Protein AF-A0A5B6ZW96-F1 (afdb_monomer_lite)

InterPro domains:
  IPR000597 Large ribosomal subunit protein uL3 [PF00297] (1-90)
  IPR009000 Translation protein, beta-barrel domain superfamily [SSF50447] (2-90)
  IPR045077 Large ribosomal subunit protein uL3, archaea/eukaryota [PTHR11363] (1-108)

Sequence (109 aa):
MNKKIYKLGKSGQESHSAITEFDRTEKDITPMGGFPHYGVVKDDYLLIKGCCVGPKKRVVTLRQSLLTQTSRLALEDIKLKFIDTSSKFGHGRFQTIEEKAKFYGRLKA

pLDDT: mean 91.71, std 3.55, range [73.31, 96.94]

Radius of gyration: 16.61 Å; chains: 1; bounding box: 40×32×45 Å

Foldseek 3Di:
DLKDWQAKAAAPDPSQFQAFPQRRPTGGLAAVVGDVPAGDDRGIDIDIHDDDPDDPPDDDDDDDDPDDDPDPVSPDRHGDNGRARFDPPPDGDDRDPVVVCVVVPDDDD

Secondary structure (DSSP, 8-state):
----EEEEE-TTSGGGB---SS-----BSSPTT-BTTTB---S-EEEESS--SS-TT--------SS---SHHHH------------SSS----SSHHHHHHHH-S---

Structure (mmCIF, N/CA/C/O backbone):
data_AF-A0A5B6ZW96-F1
#
_entry.id   AF-A0A5B6ZW96-F1
#
loop_
_atom_site.group_PDB
_atom_site.id
_atom_site.type_symbol
_atom_site.label_atom_id
_atom_site.label_alt_id
_atom_site.label_comp_id
_atom_site.label_asym_id
_atom_site.label_entity_id
_atom_site.label_seq_id
_atom_site.pdbx_PDB_ins_code
_atom_site.Cartn_x
_atom_site.Cartn_y
_atom_site.Cartn_z
_atom_site.occupancy
_atom_site.B_iso_or_equiv
_atom_site.auth_seq_id
_atom_site.auth_comp_id
_atom_site.auth_asym_id
_atom_site.auth_atom_id
_atom_site.pdbx_PDB_model_num
ATOM 1 N N . MET A 1 1 ? -7.996 -5.703 17.122 1.00 80.75 1 MET A N 1
ATOM 2 C CA . MET A 1 1 ? -9.299 -5.065 17.417 1.00 80.75 1 MET A CA 1
ATOM 3 C C . MET A 1 1 ? -9.243 -3.601 16.979 1.00 80.75 1 MET A C 1
ATOM 5 O O . MET A 1 1 ? -8.139 -3.073 16.927 1.00 80.75 1 MET A O 1
ATOM 9 N N . ASN A 1 2 ? -10.372 -2.981 16.610 1.00 88.00 2 ASN A N 1
ATOM 10 C CA . ASN A 1 2 ? -10.471 -1.562 16.205 1.00 88.00 2 ASN A CA 1
ATOM 11 C C . ASN A 1 2 ? -9.508 -1.145 15.073 1.00 88.00 2 ASN A C 1
ATOM 13 O O . ASN A 1 2 ? -8.867 -0.094 15.115 1.00 88.00 2 ASN A O 1
ATOM 17 N N . LYS A 1 3 ? -9.375 -2.001 14.053 1.00 91.44 3 LYS A N 1
ATOM 18 C CA . LYS A 1 3 ? -8.605 -1.689 12.847 1.00 91.44 3 LYS A CA 1
ATOM 19 C C . LYS A 1 3 ? -9.472 -0.836 11.927 1.00 91.44 3 LYS A C 1
ATOM 21 O O . LYS A 1 3 ? -10.495 -1.306 11.444 1.00 91.44 3 LYS A O 1
ATOM 26 N N . LYS A 1 4 ? -9.067 0.414 11.717 1.00 92.75 4 LYS A N 1
ATOM 27 C CA . LYS A 1 4 ? -9.772 1.339 10.830 1.00 92.75 4 LYS A CA 1
ATOM 28 C C . LYS A 1 4 ? -9.526 0.964 9.372 1.00 92.75 4 LYS A C 1
ATOM 30 O O . LYS A 1 4 ? -8.402 0.606 9.019 1.00 92.75 4 LYS A O 1
ATOM 35 N N . ILE A 1 5 ? -10.571 1.037 8.560 1.00 93.75 5 ILE A N 1
ATOM 36 C CA . ILE A 1 5 ? -10.487 0.871 7.109 1.00 93.75 5 ILE A CA 1
ATOM 37 C C . ILE A 1 5 ? -10.203 2.253 6.526 1.00 93.75 5 ILE A C 1
ATOM 39 O O . ILE A 1 5 ? -10.884 3.213 6.870 1.00 93.75 5 ILE A O 1
ATOM 43 N N . TYR A 1 6 ? -9.160 2.360 5.711 1.00 94.50 6 TYR A N 1
ATOM 44 C CA . TYR A 1 6 ? -8.726 3.614 5.097 1.00 94.50 6 TYR A CA 1
ATOM 45 C C . TYR A 1 6 ? -9.297 3.802 3.697 1.00 94.50 6 TY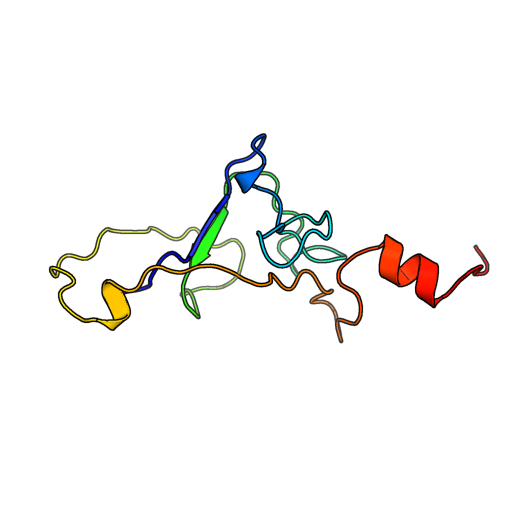R A C 1
ATOM 47 O O . TYR A 1 6 ? -9.600 4.923 3.315 1.00 94.50 6 TYR A O 1
ATOM 55 N N . LYS A 1 7 ? -9.433 2.719 2.930 1.00 93.38 7 LYS A N 1
ATOM 56 C CA . LYS A 1 7 ? -9.986 2.753 1.574 1.00 93.38 7 LYS A CA 1
ATOM 57 C C . LYS A 1 7 ? -10.502 1.373 1.181 1.00 93.38 7 LYS A C 1
ATOM 59 O O . LYS A 1 7 ? -9.929 0.356 1.581 1.00 93.38 7 LYS A O 1
ATOM 64 N N . LEU A 1 8 ? -11.583 1.378 0.409 1.00 93.62 8 LEU A N 1
ATOM 65 C CA . LEU A 1 8 ? -12.138 0.231 -0.299 1.00 93.62 8 LEU A CA 1
ATOM 66 C C . LEU A 1 8 ? -11.912 0.483 -1.788 1.00 93.62 8 LEU A C 1
ATOM 68 O O . LEU A 1 8 ? -12.399 1.486 -2.308 1.00 93.62 8 LEU A O 1
ATOM 72 N N . GLY A 1 9 ? -11.148 -0.380 -2.446 1.00 94.00 9 GLY A N 1
ATOM 73 C CA . GLY A 1 9 ? -10.981 -0.336 -3.893 1.00 94.00 9 GLY A CA 1
ATOM 74 C C . GLY A 1 9 ? -11.837 -1.411 -4.530 1.00 94.00 9 GLY A C 1
ATOM 75 O O . GLY A 1 9 ? -11.736 -2.569 -4.131 1.00 94.00 9 GLY A O 1
ATOM 76 N N . LYS A 1 10 ? -12.679 -1.040 -5.493 1.00 93.56 10 LYS A N 1
ATOM 77 C CA . LYS A 1 10 ? -13.551 -1.980 -6.201 1.00 93.56 10 LYS A CA 1
ATOM 78 C C . LYS A 1 10 ? -13.080 -2.156 -7.635 1.00 93.56 10 LYS A C 1
ATOM 80 O O . LYS A 1 10 ? -12.946 -1.168 -8.349 1.00 93.56 10 LYS A O 1
ATOM 85 N N . SER A 1 11 ? -12.849 -3.394 -8.053 1.00 90.75 11 SER A N 1
ATOM 86 C CA . SER A 1 11 ? -12.372 -3.722 -9.395 1.00 90.75 11 SER A CA 1
ATOM 87 C C . SER A 1 11 ? -13.312 -3.164 -10.468 1.00 90.75 11 SER A C 1
ATOM 89 O O . SER A 1 11 ? -14.537 -3.175 -10.320 1.00 90.75 11 SER A O 1
ATOM 91 N N . GLY A 1 12 ? -12.729 -2.616 -11.536 1.00 85.44 12 GLY A N 1
ATOM 92 C CA . GLY A 1 12 ? -13.464 -1.961 -12.623 1.00 85.44 12 GLY A CA 1
ATOM 93 C C . GLY A 1 12 ? -13.996 -0.557 -12.304 1.00 85.44 12 GLY A C 1
ATOM 94 O O . GLY A 1 12 ? -14.638 0.046 -13.159 1.00 85.44 12 GLY A O 1
ATOM 95 N N . GLN A 1 13 ? -13.739 -0.020 -11.108 1.00 87.06 13 GLN A N 1
ATOM 96 C CA . GLN A 1 13 ? -14.031 1.372 -10.758 1.00 87.06 13 GLN A CA 1
ATOM 97 C C . GLN A 1 13 ? -12.738 2.165 -10.550 1.00 87.06 13 GLN A C 1
ATOM 99 O O . GLN A 1 13 ? -11.708 1.607 -10.182 1.00 87.06 13 GLN A O 1
ATOM 104 N N . GLU A 1 14 ? -12.814 3.490 -10.692 1.00 80.25 14 GLU A N 1
ATOM 105 C CA . GLU A 1 14 ? -11.692 4.403 -10.416 1.00 80.25 14 GLU A CA 1
ATOM 106 C C . GLU A 1 14 ? -11.172 4.272 -8.972 1.00 80.25 14 GLU A C 1
ATOM 108 O O . GLU A 1 14 ? -9.988 4.456 -8.698 1.00 80.25 14 GLU A O 1
ATOM 113 N N . SER A 1 15 ? -12.039 3.857 -8.040 1.00 83.38 15 SER A N 1
ATOM 114 C CA . SER A 1 15 ? -11.671 3.586 -6.646 1.00 83.38 15 SER A CA 1
ATOM 115 C C . SER A 1 15 ? -10.604 2.495 -6.494 1.00 83.38 15 SER A C 1
ATOM 117 O O . SER A 1 15 ? -9.920 2.463 -5.467 1.00 83.38 15 SER A O 1
ATOM 119 N N . HIS A 1 16 ? -10.436 1.619 -7.492 1.00 89.44 16 HIS A N 1
ATOM 120 C CA . HIS A 1 16 ? -9.393 0.594 -7.517 1.00 89.44 16 HIS A CA 1
ATOM 121 C C . HIS A 1 16 ? -7.995 1.198 -7.662 1.00 89.44 16 HIS A C 1
ATOM 123 O O . HIS A 1 16 ? -7.066 0.787 -6.969 1.00 89.44 16 HIS A O 1
ATOM 129 N N . SER A 1 17 ? -7.844 2.247 -8.464 1.00 88.81 17 SER A N 1
ATOM 130 C CA . SER A 1 17 ? -6.550 2.888 -8.673 1.00 88.81 17 SER A CA 1
ATOM 131 C C . SER A 1 17 ? -6.018 3.513 -7.380 1.00 88.81 17 SER A C 1
ATOM 133 O O . SER A 1 17 ? -6.765 3.977 -6.516 1.00 88.81 17 SER A O 1
ATOM 135 N N . ALA A 1 18 ? -4.698 3.562 -7.230 1.00 91.38 18 ALA A N 1
ATOM 136 C CA . ALA A 1 18 ? -4.004 4.161 -6.092 1.00 91.38 18 ALA A CA 1
ATOM 137 C C . ALA A 1 18 ? -3.812 5.689 -6.231 1.00 91.38 18 ALA A C 1
ATOM 139 O O . ALA A 1 18 ? -2.943 6.275 -5.583 1.00 91.38 18 ALA A O 1
ATOM 140 N N . ILE A 1 19 ? -4.666 6.326 -7.035 1.00 91.56 19 ILE A N 1
ATOM 141 C CA . ILE A 1 19 ? -4.757 7.775 -7.221 1.00 91.56 19 ILE A CA 1
ATOM 142 C C . ILE A 1 19 ? -5.442 8.399 -5.998 1.00 91.56 19 ILE A C 1
ATOM 144 O O . ILE A 1 19 ? -6.318 7.791 -5.366 1.00 91.56 19 ILE A O 1
ATOM 148 N N . THR A 1 20 ? -5.028 9.612 -5.643 1.00 90.81 20 THR A N 1
ATOM 149 C CA . THR A 1 20 ? -5.662 10.422 -4.595 1.00 90.81 20 THR A CA 1
ATOM 150 C C . THR A 1 20 ? -5.829 11.867 -5.066 1.00 90.81 20 THR A C 1
ATOM 152 O O . THR A 1 20 ? -5.218 12.284 -6.044 1.00 90.81 20 THR A O 1
ATOM 155 N N . GLU A 1 21 ? -6.618 12.672 -4.352 1.00 89.19 21 GLU A N 1
ATOM 156 C CA . GLU A 1 21 ? -6.808 14.095 -4.690 1.00 89.19 21 GLU A CA 1
ATOM 157 C C . GLU A 1 21 ? -5.488 14.887 -4.721 1.00 89.19 21 GLU A C 1
ATOM 159 O O . GLU A 1 21 ? -5.341 15.832 -5.498 1.00 89.19 21 GLU A O 1
ATOM 164 N N . PHE A 1 22 ? -4.529 14.486 -3.881 1.00 91.19 22 PHE A N 1
ATOM 165 C CA . PHE A 1 22 ? -3.230 15.143 -3.718 1.00 91.19 22 PHE A CA 1
ATOM 166 C C . PHE A 1 22 ? -2.129 14.537 -4.598 1.00 91.19 22 PHE A C 1
ATOM 168 O O . PHE A 1 22 ? -1.112 15.185 -4.829 1.00 91.19 22 PHE A O 1
ATOM 175 N N . ASP A 1 23 ? -2.332 13.315 -5.089 1.00 90.81 23 ASP A N 1
ATOM 176 C CA . ASP A 1 23 ? -1.402 12.584 -5.943 1.00 90.81 23 ASP A CA 1
ATOM 177 C C . ASP A 1 23 ? -2.160 12.018 -7.145 1.00 90.81 23 ASP A C 1
ATOM 179 O O . ASP A 1 23 ? -2.817 10.978 -7.052 1.00 90.81 23 ASP A O 1
ATOM 183 N N . ARG A 1 24 ? -2.056 12.737 -8.267 1.00 88.25 24 ARG A N 1
ATOM 184 C CA . ARG A 1 24 ? -2.707 12.411 -9.545 1.00 88.25 24 ARG A CA 1
ATOM 185 C C . ARG A 1 24 ? -1.899 11.446 -10.411 1.00 88.25 24 ARG A C 1
ATOM 187 O O . ARG A 1 24 ? -2.223 11.268 -11.579 1.00 88.25 24 ARG A O 1
ATOM 194 N N . THR A 1 25 ? -0.834 10.858 -9.873 1.00 89.25 25 THR A N 1
ATOM 195 C CA . THR A 1 25 ? -0.042 9.870 -10.603 1.00 89.25 25 THR A CA 1
ATOM 196 C C . THR A 1 25 ? -0.901 8.639 -10.863 1.00 89.25 25 THR A C 1
ATOM 198 O O . THR A 1 25 ? -1.330 7.982 -9.914 1.00 89.25 25 THR A O 1
ATOM 201 N N . GLU A 1 26 ? -1.148 8.317 -12.132 1.00 86.94 26 GLU A N 1
ATOM 202 C CA . GLU A 1 26 ? -1.906 7.130 -12.518 1.00 86.94 26 GLU A CA 1
ATOM 203 C C . GLU A 1 26 ? -1.117 5.868 -12.165 1.00 86.94 26 GLU A C 1
ATOM 205 O O . GLU A 1 26 ? -0.101 5.529 -12.771 1.00 86.94 26 GLU A O 1
ATOM 210 N N . LYS A 1 27 ? -1.567 5.185 -11.116 1.00 90.50 27 LYS A N 1
ATOM 211 C CA . LYS A 1 27 ? -0.942 3.966 -10.612 1.00 90.50 27 LYS A CA 1
ATOM 212 C C . LYS A 1 27 ? -1.981 3.064 -9.977 1.00 90.50 27 LYS A C 1
ATOM 214 O O . LYS A 1 27 ? -2.964 3.530 -9.400 1.00 90.50 27 LYS A O 1
ATOM 219 N N . ASP A 1 28 ? -1.753 1.765 -10.084 1.00 90.94 28 ASP A N 1
ATOM 220 C CA . ASP A 1 28 ? -2.576 0.750 -9.437 1.00 90.94 28 ASP A CA 1
ATOM 221 C C . ASP A 1 28 ? -2.082 0.469 -8.007 1.00 90.94 28 ASP A C 1
ATOM 223 O O . ASP A 1 28 ? -0.948 0.790 -7.656 1.00 90.94 28 ASP A O 1
ATOM 227 N N . ILE A 1 29 ? -2.917 -0.143 -7.165 1.00 93.69 29 ILE A N 1
ATOM 228 C CA . ILE A 1 29 ? -2.549 -0.543 -5.801 1.00 93.69 29 ILE A CA 1
ATOM 229 C C . ILE A 1 29 ? -1.423 -1.582 -5.774 1.00 93.69 29 ILE A C 1
ATOM 231 O O . ILE A 1 29 ? -0.689 -1.693 -4.787 1.00 93.69 29 ILE A O 1
ATOM 235 N N . THR A 1 30 ? -1.284 -2.363 -6.846 1.00 94.06 30 THR A N 1
ATOM 236 C CA . THR A 1 30 ? -0.230 -3.362 -6.962 1.00 94.06 30 THR A CA 1
ATOM 237 C C . THR A 1 30 ? 1.127 -2.668 -7.134 1.00 94.06 30 THR A C 1
ATOM 239 O O . THR A 1 30 ? 1.321 -1.942 -8.108 1.00 94.06 30 THR A O 1
ATOM 242 N N . PRO A 1 31 ? 2.109 -2.911 -6.244 1.00 94.12 31 PRO A N 1
ATOM 243 C CA . PRO A 1 31 ? 3.422 -2.303 -6.379 1.00 94.12 31 PRO A CA 1
ATOM 244 C C . PRO A 1 31 ? 4.156 -2.821 -7.617 1.00 94.12 31 PRO A C 1
ATOM 246 O O . PRO A 1 31 ? 3.875 -3.916 -8.113 1.00 94.12 31 PRO A O 1
ATOM 249 N N . MET A 1 32 ? 5.163 -2.082 -8.081 1.00 91.62 32 MET A N 1
ATOM 250 C CA . MET A 1 32 ? 5.991 -2.531 -9.204 1.00 91.62 32 MET A CA 1
ATOM 251 C C . MET A 1 32 ? 6.609 -3.913 -8.934 1.00 91.62 32 MET A C 1
ATOM 253 O O . MET A 1 32 ? 7.322 -4.103 -7.948 1.00 91.62 32 MET A O 1
ATOM 257 N N . GLY A 1 33 ? 6.354 -4.873 -9.827 1.00 90.12 33 GLY A N 1
ATOM 258 C CA . GLY A 1 33 ? 6.791 -6.269 -9.670 1.00 90.12 33 GLY A CA 1
ATOM 259 C C . GLY A 1 33 ? 5.871 -7.141 -8.803 1.00 90.12 33 GLY A C 1
ATOM 260 O O . GLY A 1 33 ? 6.163 -8.318 -8.600 1.00 90.12 33 GLY A O 1
ATOM 261 N N . GLY A 1 34 ? 4.750 -6.599 -8.321 1.00 94.25 34 GLY A N 1
ATOM 262 C CA . GLY A 1 34 ? 3.753 -7.316 -7.532 1.00 94.25 34 GLY A CA 1
ATOM 263 C C . GLY A 1 34 ? 4.096 -7.437 -6.047 1.00 94.25 34 GLY A C 1
ATOM 264 O O . GLY A 1 34 ? 5.206 -7.157 -5.588 1.00 94.25 34 GLY A O 1
ATOM 265 N N . PHE A 1 35 ? 3.119 -7.881 -5.259 1.00 95.06 35 PHE A N 1
ATOM 266 C CA . PHE A 1 35 ? 3.335 -8.175 -3.847 1.00 95.06 35 PHE A CA 1
ATOM 267 C C . PHE A 1 35 ? 4.186 -9.445 -3.690 1.00 95.06 35 PHE A C 1
ATOM 269 O O . PHE A 1 35 ? 3.813 -10.494 -4.228 1.00 95.06 35 PHE A O 1
ATOM 276 N N . PRO A 1 36 ? 5.279 -9.426 -2.898 1.00 94.31 36 PRO A N 1
ATOM 277 C CA . PRO A 1 36 ? 6.182 -10.567 -2.814 1.00 94.31 36 PRO A CA 1
ATOM 278 C C . PRO A 1 36 ? 5.471 -11.828 -2.337 1.00 94.31 36 PRO A C 1
ATOM 280 O O . PRO A 1 36 ? 4.801 -11.792 -1.303 1.00 94.31 36 PRO A O 1
ATOM 283 N N . HIS A 1 37 ? 5.623 -12.923 -3.083 1.00 93.88 37 HIS A N 1
ATOM 284 C CA . HIS A 1 37 ? 4.958 -14.218 -2.877 1.00 93.88 37 HIS A CA 1
ATOM 285 C C . HIS A 1 37 ? 3.423 -14.215 -2.956 1.00 93.88 37 HIS A C 1
ATOM 287 O O . HIS A 1 37 ? 2.817 -15.260 -2.719 1.00 93.88 37 HIS A O 1
ATOM 293 N N . TYR A 1 38 ? 2.790 -13.092 -3.305 1.00 95.00 38 TYR A N 1
ATOM 294 C CA . TYR A 1 38 ? 1.349 -12.999 -3.551 1.00 95.00 38 TYR A CA 1
ATOM 295 C C . TYR A 1 38 ? 1.062 -12.811 -5.041 1.00 95.00 38 TYR A C 1
ATOM 297 O O . TYR A 1 38 ? 0.407 -13.663 -5.633 1.00 95.00 38 TYR A O 1
ATOM 305 N N . GLY A 1 39 ? 1.630 -11.766 -5.645 1.00 94.62 39 GLY A N 1
ATOM 306 C CA . GLY A 1 39 ? 1.409 -11.395 -7.039 1.00 94.62 39 GLY A CA 1
ATOM 307 C C . GLY A 1 39 ? 0.635 -10.085 -7.178 1.00 94.62 39 GLY A C 1
ATOM 308 O O . GLY A 1 39 ? 0.813 -9.163 -6.379 1.00 94.62 39 GLY A O 1
ATOM 309 N N . VAL A 1 40 ? -0.189 -10.008 -8.220 1.00 94.44 40 VAL A N 1
ATOM 310 C CA . VAL A 1 40 ? -0.968 -8.821 -8.603 1.00 94.44 40 VAL A CA 1
ATOM 311 C C . VAL A 1 40 ? -2.357 -8.872 -7.972 1.00 94.44 40 VAL A C 1
ATOM 313 O O . VAL A 1 40 ? -2.971 -9.937 -7.931 1.00 94.44 40 VAL A O 1
ATOM 316 N N . VAL A 1 41 ? -2.857 -7.730 -7.501 1.00 93.88 41 VAL A N 1
ATOM 317 C CA . VAL A 1 41 ? -4.223 -7.590 -6.978 1.00 93.88 41 VAL A CA 1
ATOM 318 C C . VAL A 1 41 ? -5.127 -7.135 -8.121 1.00 93.88 41 VAL A C 1
ATOM 320 O O . VAL A 1 41 ? -4.970 -6.027 -8.616 1.00 93.88 41 VAL A O 1
ATOM 323 N N . LYS A 1 42 ? -6.045 -7.999 -8.565 1.00 92.25 42 LYS A N 1
ATOM 324 C CA . LYS A 1 42 ? -6.983 -7.700 -9.667 1.00 92.25 42 LYS A CA 1
ATOM 325 C C . LYS A 1 42 ? -8.407 -7.414 -9.188 1.00 92.25 42 LYS A C 1
ATOM 327 O O . LYS A 1 42 ? -9.140 -6.670 -9.834 1.00 92.25 42 LYS A O 1
ATOM 332 N N . ASP A 1 43 ? -8.777 -8.008 -8.062 1.00 93.81 43 ASP A N 1
ATOM 333 C CA . ASP A 1 43 ? -10.112 -7.908 -7.483 1.00 93.81 43 ASP A CA 1
ATOM 334 C C . ASP A 1 43 ? -10.203 -6.755 -6.475 1.00 93.81 43 ASP A C 1
ATOM 336 O O . ASP A 1 43 ? -9.263 -5.971 -6.296 1.00 93.81 43 ASP A O 1
ATOM 340 N N . ASP A 1 44 ? -11.353 -6.662 -5.814 1.00 95.25 44 ASP A N 1
ATOM 341 C CA . ASP A 1 44 ? -11.615 -5.708 -4.745 1.00 95.25 44 ASP A CA 1
ATOM 342 C C . ASP A 1 44 ? -10.580 -5.835 -3.614 1.00 95.25 44 ASP A C 1
ATOM 344 O O . ASP A 1 44 ? -10.158 -6.932 -3.237 1.00 95.25 44 ASP A O 1
ATOM 348 N N . TYR A 1 45 ? -10.191 -4.706 -3.024 1.00 95.12 45 TYR A N 1
ATOM 349 C CA . TYR A 1 45 ? -9.225 -4.673 -1.930 1.00 95.12 45 TYR A CA 1
ATOM 350 C C . TYR A 1 45 ? -9.629 -3.731 -0.800 1.00 95.12 45 TYR A C 1
ATOM 352 O O . TYR A 1 45 ? -10.401 -2.783 -0.957 1.00 95.12 45 TYR A O 1
ATOM 360 N N . LEU A 1 46 ? -9.029 -3.981 0.365 1.00 95.00 46 LEU A N 1
ATOM 361 C CA . LEU A 1 46 ? -9.146 -3.147 1.553 1.00 95.00 46 LEU A CA 1
ATOM 362 C C . LEU A 1 46 ? -7.774 -2.662 2.011 1.00 95.00 46 LEU A C 1
ATOM 364 O O . LEU A 1 46 ? -6.851 -3.454 2.201 1.00 95.00 46 LEU A O 1
ATOM 368 N N . LEU A 1 47 ? -7.677 -1.368 2.300 1.00 94.81 47 LEU A N 1
ATOM 369 C CA . LEU A 1 47 ? -6.571 -0.786 3.055 1.00 94.81 47 LEU A CA 1
ATOM 370 C C . LEU A 1 47 ? -6.976 -0.702 4.526 1.00 94.81 47 LEU A C 1
ATOM 372 O O . LEU A 1 47 ? -7.904 0.023 4.881 1.00 94.81 47 LEU A O 1
ATOM 376 N N . ILE A 1 48 ? -6.283 -1.441 5.389 1.00 95.00 48 ILE A N 1
ATOM 377 C CA . ILE A 1 48 ? -6.536 -1.467 6.835 1.00 95.00 48 ILE A CA 1
ATOM 378 C C . ILE A 1 48 ? -5.380 -0.839 7.610 1.00 95.00 48 ILE A C 1
ATOM 380 O O . ILE A 1 48 ? -4.217 -0.924 7.220 1.00 95.00 48 ILE A O 1
ATOM 384 N N . LYS A 1 49 ? -5.694 -0.230 8.753 1.00 94.50 49 LYS A N 1
ATOM 385 C CA . LYS A 1 49 ? -4.697 0.407 9.615 1.00 94.50 49 LYS A CA 1
ATOM 386 C C . LYS A 1 49 ? -3.692 -0.606 10.185 1.00 94.50 49 LYS A C 1
ATOM 388 O O . LYS A 1 49 ? -4.012 -1.411 11.067 1.00 94.50 49 LYS A O 1
ATOM 393 N N . GLY A 1 50 ? -2.432 -0.470 9.786 1.00 94.25 50 GLY A N 1
ATOM 394 C CA . GLY A 1 50 ? -1.310 -1.234 10.337 1.00 94.25 50 GLY A CA 1
ATOM 395 C C . GLY A 1 50 ? -1.332 -2.710 9.927 1.00 94.25 50 GLY A C 1
ATOM 396 O O . GLY A 1 50 ? -1.715 -3.050 8.816 1.00 94.25 50 GLY A O 1
ATOM 397 N N . CYS A 1 51 ? -0.899 -3.598 10.824 1.00 94.88 51 CYS A N 1
ATOM 398 C CA . CYS A 1 51 ? -0.752 -5.023 10.518 1.00 94.88 51 CYS A CA 1
ATOM 399 C C . CYS A 1 51 ? -2.069 -5.823 10.559 1.00 94.88 51 CYS A C 1
ATOM 401 O O . CYS A 1 51 ? -2.979 -5.519 11.342 1.00 94.88 51 CYS A O 1
ATOM 403 N N . CYS A 1 52 ? -2.103 -6.900 9.767 1.00 94.56 52 CYS A N 1
ATOM 404 C CA . CYS A 1 52 ? -3.075 -7.990 9.830 1.00 94.56 52 CYS A CA 1
ATOM 405 C C . CYS A 1 52 ? -2.400 -9.266 10.338 1.00 94.56 52 CYS A C 1
ATOM 407 O O . CYS A 1 52 ? -1.202 -9.457 10.136 1.00 94.56 52 CYS A O 1
ATOM 409 N N . VAL A 1 53 ? -3.165 -10.143 10.985 1.00 95.31 53 VAL A N 1
ATOM 410 C CA . VAL A 1 53 ? -2.655 -11.436 11.446 1.00 95.31 53 VAL A CA 1
ATOM 411 C C . VAL A 1 53 ? -2.525 -12.420 10.282 1.00 95.31 53 VAL A C 1
ATOM 413 O O . VAL A 1 53 ? -3.413 -12.522 9.438 1.00 95.31 53 VAL A O 1
ATOM 416 N N . GLY A 1 54 ? -1.431 -13.182 10.283 1.00 95.50 54 GLY A N 1
ATOM 417 C CA . GLY A 1 54 ? -1.149 -14.228 9.304 1.00 95.50 54 GLY A CA 1
ATOM 418 C C . GLY A 1 54 ? -0.279 -13.799 8.113 1.00 95.50 54 GLY A C 1
ATOM 419 O O . GLY A 1 54 ? -0.074 -12.611 7.876 1.00 95.50 54 GLY A O 1
ATOM 420 N N . PRO A 1 55 ? 0.280 -14.777 7.378 1.00 96.31 55 PRO A N 1
ATOM 421 C 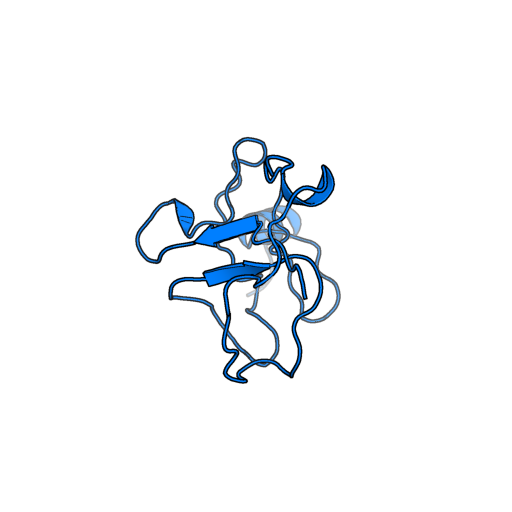CA . PRO A 1 55 ? 1.051 -14.546 6.177 1.00 96.31 55 PRO A CA 1
ATOM 422 C C . PRO A 1 55 ? 0.128 -14.203 5.004 1.00 96.31 55 PRO A C 1
ATOM 424 O O . PRO A 1 55 ? -1.091 -14.387 5.037 1.00 96.31 55 PRO A O 1
ATOM 427 N N . LYS A 1 56 ? 0.755 -13.755 3.921 1.00 94.44 56 LYS A N 1
ATOM 428 C CA . LYS A 1 56 ? 0.112 -13.502 2.629 1.00 94.44 56 LYS A CA 1
ATOM 429 C C . LYS A 1 56 ? -0.604 -14.771 2.134 1.00 94.44 56 LYS A C 1
ATOM 431 O O . LYS A 1 56 ? -0.161 -15.875 2.440 1.00 94.44 56 LYS A O 1
ATOM 436 N N . LYS A 1 57 ? -1.681 -14.612 1.352 1.00 95.62 57 LYS A N 1
ATOM 437 C CA . LYS A 1 57 ? -2.573 -15.685 0.843 1.00 95.62 57 LYS A CA 1
ATOM 438 C C . LYS A 1 57 ? -3.458 -16.391 1.883 1.00 95.62 57 LYS A C 1
ATOM 440 O O . LYS A 1 57 ? -4.283 -17.212 1.496 1.00 95.62 57 LYS A O 1
ATOM 445 N N . ARG A 1 58 ? -3.336 -16.091 3.181 1.00 96.94 58 ARG A N 1
ATOM 446 C CA . ARG A 1 58 ? -4.257 -16.630 4.191 1.00 96.94 58 ARG A CA 1
ATOM 447 C C . ARG A 1 58 ? -5.605 -15.911 4.118 1.00 96.94 58 ARG A C 1
ATOM 449 O O . ARG A 1 58 ? -5.640 -14.686 4.060 1.00 96.94 58 ARG A O 1
ATOM 456 N N . VAL A 1 59 ? -6.697 -16.671 4.180 1.00 96.44 59 VAL A N 1
ATOM 457 C CA . VAL A 1 59 ? -8.049 -16.113 4.316 1.00 96.44 59 VAL A CA 1
ATOM 458 C C . VAL A 1 59 ? -8.167 -15.383 5.654 1.00 96.44 59 VAL A C 1
ATOM 460 O O . VAL A 1 59 ? -7.795 -15.918 6.698 1.00 96.44 59 VAL A O 1
ATOM 463 N N . VAL A 1 60 ? -8.693 -14.160 5.621 1.00 95.75 60 VAL A N 1
ATOM 464 C CA . VAL A 1 60 ? -8.919 -13.328 6.806 1.00 95.75 60 VAL A CA 1
ATOM 465 C C . VAL A 1 60 ? -10.393 -12.956 6.869 1.00 95.75 60 VAL A C 1
ATOM 467 O O . VAL A 1 60 ? -10.931 -12.378 5.929 1.00 95.75 60 VAL A O 1
ATOM 470 N N . THR A 1 61 ? -11.043 -13.251 7.992 1.00 95.38 61 THR A N 1
ATOM 471 C CA . THR A 1 61 ? -12.431 -12.855 8.249 1.00 95.38 61 THR A CA 1
ATOM 472 C C . THR A 1 61 ? -12.472 -11.504 8.956 1.00 95.38 61 THR A C 1
ATOM 474 O O . THR A 1 61 ? -11.945 -11.360 10.063 1.00 95.38 61 THR A O 1
ATOM 477 N N . LEU A 1 62 ? -13.118 -10.514 8.341 1.00 94.75 62 LEU A N 1
ATOM 478 C CA . LEU A 1 62 ? -13.374 -9.215 8.958 1.00 94.75 62 LEU A CA 1
ATOM 479 C C . LEU A 1 62 ? -14.737 -9.238 9.656 1.00 94.75 62 LEU A C 1
ATOM 481 O O . LEU A 1 62 ? -15.720 -9.718 9.101 1.00 94.75 62 LEU A O 1
ATOM 485 N N . ARG A 1 63 ? -14.800 -8.691 10.871 1.00 94.62 63 ARG A N 1
ATOM 486 C CA . ARG A 1 63 ? -16.041 -8.517 11.634 1.00 94.62 63 ARG A CA 1
ATOM 487 C C . ARG A 1 63 ? -16.160 -7.062 12.055 1.00 94.62 63 ARG A C 1
ATOM 489 O O . ARG A 1 63 ? -15.161 -6.456 12.450 1.00 94.62 63 ARG A O 1
ATOM 496 N N . GLN A 1 64 ? -17.380 -6.533 12.037 1.00 91.94 64 GLN A N 1
ATOM 497 C CA . GLN A 1 64 ? -17.670 -5.250 12.667 1.00 91.94 64 GLN A CA 1
ATOM 498 C C . GLN A 1 64 ? -17.249 -5.265 14.147 1.00 91.94 64 GLN A C 1
ATOM 500 O O . GLN A 1 64 ? -17.244 -6.309 14.818 1.00 91.94 64 GLN A O 1
ATOM 505 N N . SER A 1 65 ? -16.820 -4.103 14.641 1.00 90.62 65 SER A N 1
ATOM 506 C CA . SER A 1 65 ? -16.464 -3.971 16.051 1.00 90.62 65 SER A CA 1
ATOM 507 C C . SER A 1 65 ? -17.720 -4.120 16.901 1.00 90.62 65 SER A C 1
ATOM 509 O O . SER A 1 65 ? -18.753 -3.552 16.572 1.00 90.62 65 SER A O 1
ATOM 511 N N . LEU A 1 66 ? -17.622 -4.876 17.995 1.00 91.06 66 LEU A N 1
ATOM 512 C CA . LEU A 1 66 ? -18.729 -5.022 18.947 1.00 91.06 66 LEU A CA 1
ATOM 513 C C . LEU A 1 66 ? -18.878 -3.789 19.843 1.00 91.06 66 LEU A C 1
ATOM 515 O O . LEU A 1 66 ? -19.922 -3.583 20.445 1.00 91.06 66 LEU A O 1
ATOM 519 N N . LEU A 1 67 ? -17.813 -2.992 19.953 1.00 89.69 67 LEU A N 1
ATOM 520 C CA . LEU A 1 67 ? -17.792 -1.790 20.769 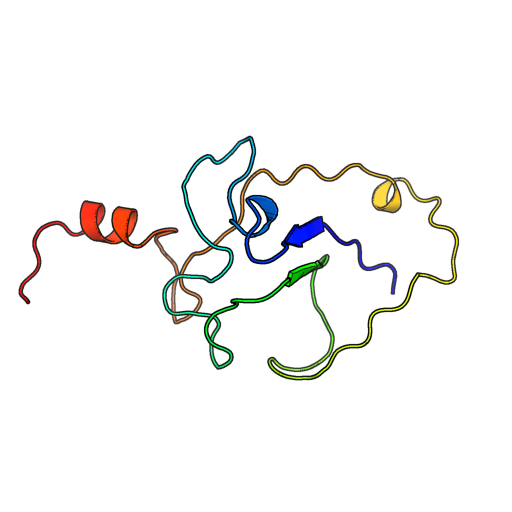1.00 89.69 67 LEU A CA 1
ATOM 521 C C . LEU A 1 67 ? -18.138 -0.591 19.894 1.00 89.69 67 LEU A C 1
ATOM 523 O O . LEU A 1 67 ? -17.538 -0.397 18.829 1.00 89.69 67 LEU A O 1
ATOM 527 N N . THR A 1 68 ? -19.053 0.243 20.374 1.00 88.50 68 THR A N 1
ATOM 528 C CA . THR A 1 68 ? -19.366 1.531 19.758 1.00 88.50 68 THR A CA 1
ATOM 529 C C . THR A 1 68 ? -18.119 2.407 19.749 1.00 88.50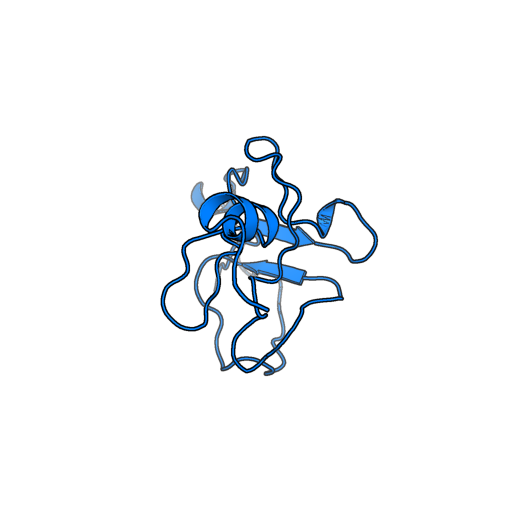 68 THR A C 1
ATOM 531 O O . THR A 1 68 ? -17.497 2.645 20.786 1.00 88.50 68 THR A O 1
ATOM 534 N N . GLN A 1 69 ? -17.721 2.869 18.567 1.00 88.38 69 GLN A N 1
ATOM 535 C CA . GLN A 1 69 ? -16.506 3.654 18.401 1.00 88.38 69 GLN A CA 1
ATOM 536 C C . GLN A 1 69 ? -16.781 5.130 18.719 1.00 88.38 69 GLN A C 1
ATOM 538 O O . GLN A 1 69 ? -17.283 5.862 17.875 1.00 88.38 69 GLN A O 1
ATOM 543 N N . THR A 1 70 ? -16.453 5.567 19.934 1.00 89.94 70 THR A N 1
ATOM 544 C CA . THR A 1 70 ? -16.677 6.953 20.400 1.00 89.94 70 THR A CA 1
ATOM 545 C C . THR A 1 70 ? -15.407 7.803 20.429 1.00 89.94 70 THR A C 1
ATOM 547 O O . THR A 1 70 ? -15.468 9.019 20.597 1.00 89.94 70 THR A O 1
ATOM 550 N N . SER A 1 71 ? -14.231 7.187 20.274 1.00 89.56 71 SER A N 1
ATOM 551 C CA . SER A 1 71 ? -12.964 7.912 20.348 1.00 89.56 71 SER A CA 1
ATOM 552 C C . SER A 1 71 ? -12.732 8.782 19.110 1.00 89.56 71 SER A C 1
ATOM 554 O O . SER A 1 71 ? -13.047 8.393 17.984 1.00 89.56 71 SER A O 1
ATOM 556 N N . ARG A 1 72 ? -12.092 9.943 19.307 1.00 88.81 72 ARG A N 1
ATOM 557 C CA . ARG A 1 72 ? -11.733 10.873 18.219 1.00 88.81 72 ARG A CA 1
ATOM 558 C C . ARG A 1 72 ? -10.917 10.195 17.113 1.00 88.81 72 ARG A C 1
ATOM 560 O O . ARG A 1 72 ? -11.178 10.420 15.941 1.00 88.81 72 ARG A O 1
ATOM 567 N N . LEU A 1 73 ? -9.991 9.307 17.487 1.00 86.50 73 LEU A N 1
ATOM 568 C CA . LEU A 1 73 ? -9.183 8.526 16.540 1.00 86.50 73 LEU A CA 1
ATOM 569 C C . LEU A 1 73 ? -10.038 7.618 15.644 1.00 86.50 73 LEU A C 1
ATOM 571 O O . LEU A 1 73 ? -9.718 7.389 14.474 1.00 86.50 73 LEU A O 1
ATOM 575 N N . ALA A 1 74 ? -11.118 7.060 16.189 1.00 85.94 74 ALA A N 1
ATOM 576 C CA . ALA A 1 74 ? -12.003 6.204 15.420 1.00 85.94 74 ALA A CA 1
ATOM 577 C C . ALA A 1 74 ? -12.902 7.019 14.478 1.00 85.94 74 ALA A C 1
ATOM 579 O O . ALA A 1 74 ? -13.074 6.606 13.335 1.00 85.94 74 ALA A O 1
ATOM 580 N N . LEU A 1 75 ? -13.374 8.188 14.919 1.00 88.88 75 LEU A N 1
ATOM 581 C CA . LEU A 1 75 ? -14.303 9.056 14.180 1.00 88.88 75 LEU A CA 1
ATOM 582 C C . LEU A 1 75 ? -13.647 9.997 13.159 1.00 88.88 75 LEU A C 1
ATOM 584 O O . LEU A 1 75 ? -14.347 10.575 12.340 1.00 88.88 75 LEU A O 1
ATOM 588 N N . GLU A 1 76 ? -12.326 10.166 13.197 1.00 89.94 76 GLU A N 1
ATOM 589 C CA . GLU A 1 76 ? -11.598 11.028 12.256 1.00 89.94 76 GLU A CA 1
ATOM 590 C C . GLU A 1 76 ? -11.887 10.667 10.784 1.00 89.94 76 GLU A C 1
ATOM 592 O O . GLU A 1 76 ? -11.818 9.498 10.409 1.00 89.94 76 GLU A O 1
ATOM 597 N N . ASP A 1 77 ? -12.167 11.646 9.930 1.00 89.00 77 ASP A N 1
ATOM 598 C CA . ASP A 1 77 ? -12.261 11.390 8.491 1.00 89.00 77 ASP A CA 1
ATOM 599 C C . ASP A 1 77 ? -10.856 11.233 7.890 1.00 89.00 77 ASP A C 1
ATOM 601 O O . ASP A 1 77 ? -9.963 12.040 8.156 1.00 89.00 77 ASP A O 1
ATOM 605 N N . ILE A 1 78 ? -10.636 10.175 7.107 1.00 90.50 78 ILE A N 1
ATOM 606 C CA . ILE A 1 78 ? -9.309 9.850 6.575 1.00 90.50 78 ILE A CA 1
ATOM 607 C C . ILE A 1 78 ? -9.253 10.194 5.099 1.00 90.50 78 ILE A C 1
ATOM 609 O O . ILE A 1 78 ? -9.772 9.473 4.251 1.00 90.50 78 ILE A O 1
ATOM 613 N N . LYS A 1 79 ? -8.506 11.255 4.801 1.00 91.69 79 LYS A N 1
ATOM 614 C CA . LYS A 1 79 ? -8.147 11.636 3.437 1.00 91.69 79 LYS A CA 1
ATOM 615 C C . LYS A 1 79 ? -6.740 11.154 3.126 1.00 91.69 79 LYS A C 1
ATOM 617 O O . LYS A 1 79 ? -5.755 11.666 3.663 1.00 91.69 79 LYS A O 1
ATOM 622 N N . LEU A 1 80 ? -6.647 10.137 2.275 1.00 92.25 80 LEU A N 1
ATOM 623 C CA . LEU A 1 80 ? -5.364 9.632 1.799 1.00 92.25 80 LEU A CA 1
ATOM 624 C C . LEU A 1 80 ? -4.724 10.666 0.871 1.00 92.25 80 LEU A C 1
ATOM 626 O O . LEU A 1 80 ? -5.361 11.143 -0.062 1.00 92.25 80 LEU A O 1
ATOM 630 N N . LYS A 1 81 ? -3.458 11.000 1.133 1.00 93.94 81 LYS A N 1
ATOM 631 C CA . LYS A 1 81 ? -2.677 11.926 0.297 1.00 93.94 81 LYS A CA 1
ATOM 632 C C . LYS A 1 81 ? -1.755 11.224 -0.691 1.00 93.94 81 LYS A C 1
ATOM 634 O O . LYS A 1 81 ? -1.351 11.815 -1.679 1.00 93.94 81 LYS A O 1
ATOM 639 N N . PHE A 1 82 ? -1.345 10.005 -0.362 1.00 93.88 82 PHE A N 1
ATOM 640 C CA . PHE A 1 82 ? -0.367 9.255 -1.128 1.00 93.88 82 PHE A CA 1
ATOM 641 C C . PHE A 1 82 ? -0.476 7.772 -0.793 1.00 93.88 82 PHE A C 1
ATOM 643 O O . PHE A 1 82 ? -0.677 7.403 0.368 1.00 93.88 82 PHE A O 1
ATOM 650 N N . ILE A 1 83 ? -0.310 6.933 -1.811 1.00 94.25 83 ILE A N 1
ATOM 651 C CA . ILE A 1 83 ? -0.194 5.483 -1.680 1.00 94.25 83 ILE A CA 1
ATOM 652 C C . ILE A 1 83 ? 1.133 5.075 -2.314 1.00 94.25 83 ILE A C 1
ATOM 654 O O . ILE A 1 83 ? 1.408 5.399 -3.469 1.00 94.25 83 ILE A O 1
ATOM 658 N N . ASP A 1 84 ? 1.959 4.376 -1.542 1.00 93.94 84 ASP A N 1
ATOM 659 C CA . ASP A 1 84 ? 3.260 3.900 -1.995 1.00 93.94 84 ASP A CA 1
ATOM 660 C C . ASP A 1 84 ? 3.120 2.579 -2.764 1.00 93.94 84 ASP A C 1
ATOM 662 O O . ASP A 1 84 ? 2.804 1.535 -2.189 1.00 93.94 84 ASP A O 1
ATOM 666 N N . THR A 1 85 ? 3.390 2.634 -4.062 1.00 93.88 85 THR A N 1
ATOM 667 C CA . THR A 1 85 ? 3.354 1.523 -5.026 1.00 93.88 85 THR A CA 1
ATOM 668 C C . THR A 1 85 ? 4.765 1.138 -5.478 1.00 93.88 85 THR A C 1
ATOM 670 O O . THR A 1 85 ? 4.960 0.428 -6.469 1.00 93.88 85 THR A O 1
ATOM 673 N N . SER A 1 86 ? 5.785 1.578 -4.739 1.00 93.56 86 SER A N 1
ATOM 674 C CA . SER A 1 86 ? 7.160 1.171 -4.985 1.00 93.56 86 SER A CA 1
ATOM 675 C C . SER A 1 86 ? 7.365 -0.333 -4.797 1.00 93.56 86 SER A C 1
ATOM 677 O O . SER A 1 86 ? 6.699 -0.987 -3.986 1.00 93.56 86 SER A O 1
ATOM 679 N N . SER A 1 87 ? 8.326 -0.888 -5.545 1.00 92.81 87 SER A N 1
ATOM 680 C CA . SER A 1 87 ? 8.698 -2.304 -5.441 1.00 92.81 87 SER A CA 1
ATOM 681 C C . SER A 1 87 ? 8.974 -2.705 -3.993 1.00 92.81 87 SER A C 1
ATOM 683 O O . SER A 1 87 ? 9.718 -2.037 -3.273 1.00 92.81 87 SER A O 1
ATOM 685 N N . LYS A 1 88 ? 8.409 -3.847 -3.593 1.00 92.19 88 LYS A N 1
ATOM 686 C CA . LYS A 1 88 ? 8.671 -4.490 -2.295 1.00 92.19 88 LYS A CA 1
ATOM 687 C C . LYS A 1 88 ? 9.678 -5.634 -2.389 1.00 92.19 88 LYS A C 1
ATOM 689 O O . LYS A 1 88 ? 9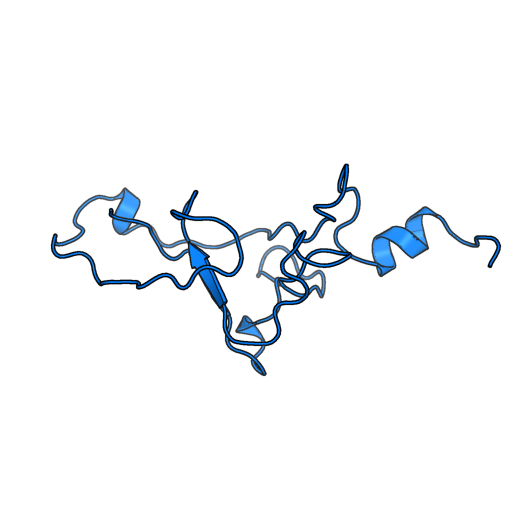.954 -6.291 -1.388 1.00 92.19 88 LYS A O 1
ATOM 694 N N . PHE A 1 89 ? 10.224 -5.871 -3.579 1.00 87.56 89 PHE A N 1
ATOM 695 C CA . PHE A 1 89 ? 11.409 -6.692 -3.776 1.00 87.56 89 PHE A CA 1
ATOM 696 C C . PHE A 1 89 ? 12.647 -5.794 -3.715 1.00 87.56 89 PHE A C 1
ATOM 698 O O . PHE A 1 89 ? 12.836 -4.930 -4.574 1.00 87.56 89 PHE A O 1
ATOM 705 N N . GLY A 1 90 ? 13.477 -5.990 -2.688 1.00 90.56 90 GLY A N 1
ATOM 706 C CA . GLY A 1 90 ? 14.626 -5.127 -2.419 1.00 90.56 90 GLY A CA 1
ATOM 707 C C . GLY A 1 90 ? 14.206 -3.723 -1.970 1.00 90.56 90 GLY A C 1
ATOM 708 O O . GLY A 1 90 ? 13.275 -3.573 -1.181 1.00 90.56 90 GLY A O 1
ATOM 709 N N . HIS A 1 91 ? 14.900 -2.698 -2.470 1.00 88.69 91 HIS A N 1
ATOM 710 C CA . HIS A 1 91 ? 14.647 -1.297 -2.125 1.00 88.69 91 HIS A CA 1
ATOM 711 C C . HIS A 1 91 ? 13.831 -0.604 -3.226 1.00 88.69 91 HIS A C 1
ATOM 713 O O . HIS A 1 91 ? 14.327 -0.385 -4.334 1.00 88.69 91 HIS A O 1
ATOM 719 N N . GLY A 1 92 ? 12.582 -0.247 -2.923 1.00 90.12 92 GLY A N 1
ATOM 720 C CA . GLY A 1 92 ? 11.714 0.514 -3.821 1.00 90.12 92 GLY A CA 1
ATOM 721 C C . GLY A 1 92 ? 12.184 1.964 -3.984 1.00 90.12 92 GLY A C 1
ATOM 722 O O . GLY A 1 92 ? 12.427 2.645 -2.992 1.00 90.12 92 GLY A O 1
ATOM 723 N N . ARG A 1 93 ? 12.325 2.431 -5.234 1.00 90.25 93 ARG A N 1
ATOM 724 C CA . ARG A 1 93 ? 12.765 3.807 -5.563 1.00 90.25 93 ARG A CA 1
ATOM 725 C C . ARG A 1 93 ? 11.775 4.615 -6.402 1.00 90.25 93 ARG A C 1
ATOM 727 O O . ARG A 1 93 ? 11.739 5.828 -6.269 1.00 90.25 93 ARG A O 1
ATOM 734 N N . PHE A 1 94 ? 10.998 3.949 -7.250 1.00 92.56 94 PHE A N 1
ATOM 735 C CA . PHE A 1 94 ? 10.039 4.579 -8.161 1.00 92.56 94 PHE A CA 1
ATOM 736 C C . PHE A 1 94 ? 8.638 4.068 -7.849 1.00 92.56 94 PHE A C 1
ATOM 738 O O . PHE A 1 94 ? 8.504 2.935 -7.376 1.00 92.56 94 PHE A O 1
ATOM 745 N N . GLN A 1 95 ? 7.623 4.884 -8.101 1.00 92.50 95 GLN A N 1
ATOM 746 C CA . GLN A 1 95 ? 6.216 4.544 -7.898 1.00 92.50 95 GLN A CA 1
ATOM 747 C C . GLN A 1 95 ? 5.613 3.911 -9.151 1.00 92.50 95 GLN A C 1
ATOM 749 O O . GLN A 1 95 ? 4.798 2.993 -9.039 1.00 92.50 95 GLN A O 1
ATOM 754 N N . THR A 1 96 ? 6.059 4.347 -10.332 1.00 92.69 96 THR A N 1
ATOM 755 C CA . THR A 1 96 ? 5.591 3.840 -11.627 1.00 92.69 96 THR A CA 1
ATOM 756 C C . THR A 1 96 ? 6.733 3.346 -12.512 1.00 92.69 96 THR A C 1
ATOM 758 O O . THR A 1 96 ? 7.908 3.695 -12.346 1.00 92.69 96 THR A O 1
ATOM 761 N N . ILE A 1 97 ? 6.380 2.505 -13.487 1.00 90.38 97 ILE A N 1
ATOM 762 C CA . ILE A 1 97 ? 7.326 2.009 -14.496 1.00 90.38 97 ILE A CA 1
ATOM 763 C C . ILE A 1 97 ? 7.809 3.169 -15.376 1.00 90.38 97 ILE A C 1
ATOM 765 O O . ILE A 1 97 ? 8.976 3.205 -15.758 1.00 90.38 97 ILE A O 1
ATOM 769 N N . GLU A 1 98 ? 6.936 4.138 -15.640 1.00 91.38 98 GLU A N 1
ATOM 770 C CA . GLU A 1 98 ? 7.241 5.334 -16.422 1.00 91.38 98 GLU A CA 1
ATOM 771 C C . GLU A 1 98 ? 8.281 6.219 -15.735 1.00 91.38 98 GLU A C 1
ATOM 773 O O . GLU A 1 98 ? 9.249 6.629 -16.374 1.00 91.38 98 GLU A O 1
ATOM 778 N N . GLU A 1 99 ? 8.152 6.449 -14.424 1.00 92.25 99 GLU A N 1
ATOM 779 C CA . GLU A 1 99 ? 9.162 7.162 -13.632 1.00 92.25 99 GLU A CA 1
ATOM 780 C C . GLU A 1 99 ? 10.526 6.472 -13.725 1.00 92.25 99 GLU A C 1
ATOM 782 O O . GLU A 1 99 ? 11.547 7.123 -13.956 1.00 92.25 99 GLU A O 1
ATOM 787 N N . LYS A 1 100 ? 10.542 5.139 -13.598 1.00 91.81 100 LYS A N 1
ATOM 788 C CA . LYS A 1 100 ? 11.762 4.335 -13.712 1.00 91.81 100 LYS A CA 1
ATOM 789 C C . LYS A 1 100 ? 12.382 4.447 -15.108 1.00 91.81 100 LYS A C 1
ATOM 791 O O . LYS A 1 100 ? 13.593 4.636 -15.222 1.00 91.81 100 LYS A O 1
ATOM 796 N N . ALA A 1 101 ? 11.577 4.325 -16.162 1.00 92.31 101 ALA A N 1
ATOM 797 C CA . ALA A 1 101 ? 12.039 4.417 -17.545 1.00 92.31 101 ALA A CA 1
ATOM 798 C C . ALA A 1 101 ? 12.581 5.817 -17.865 1.00 92.31 101 ALA A C 1
ATOM 800 O O . ALA A 1 101 ? 13.657 5.946 -18.446 1.00 92.31 101 ALA A O 1
ATOM 801 N N . LYS A 1 102 ? 11.886 6.868 -17.417 1.00 93.81 102 LYS A N 1
ATOM 802 C CA . LYS A 1 102 ? 12.320 8.260 -17.576 1.00 93.81 102 LYS A CA 1
ATOM 803 C C . LYS A 1 102 ? 13.629 8.542 -16.842 1.00 93.81 102 LYS A C 1
ATOM 805 O O . LYS A 1 102 ? 14.467 9.263 -17.370 1.00 93.81 102 LYS A O 1
ATOM 810 N N . PHE A 1 103 ? 13.812 7.969 -15.652 1.00 94.25 103 PHE A N 1
ATOM 811 C CA . PHE A 1 103 ? 15.036 8.139 -14.870 1.00 94.25 103 PHE A CA 1
ATOM 812 C C . PHE A 1 103 ? 16.253 7.474 -15.524 1.00 94.25 1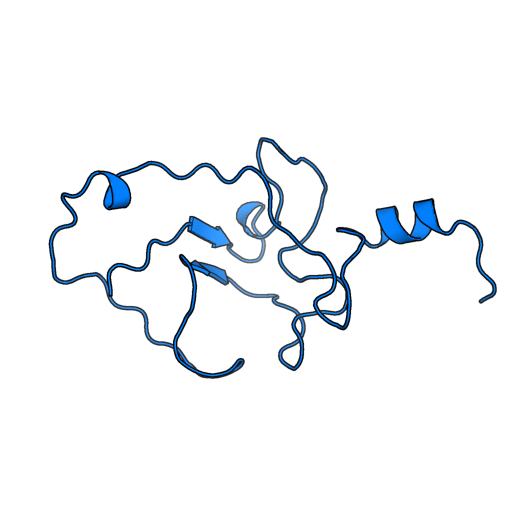03 PHE A C 1
ATOM 814 O O . PHE A 1 103 ? 17.311 8.089 -15.615 1.00 94.25 103 PHE A O 1
ATOM 821 N N . TYR A 1 104 ? 16.121 6.221 -15.973 1.00 92.88 104 TYR A N 1
ATOM 822 C CA . TYR A 1 104 ? 17.248 5.478 -16.551 1.00 92.88 104 TYR A CA 1
ATOM 823 C C . TYR A 1 104 ? 17.504 5.784 -18.033 1.00 92.88 104 TYR A C 1
ATOM 825 O O . TYR A 1 104 ? 18.608 5.541 -18.517 1.00 92.88 104 TYR A O 1
ATOM 833 N N . GLY A 1 105 ? 16.522 6.322 -18.758 1.00 92.88 105 GLY A N 1
ATOM 834 C CA . GLY A 1 105 ? 16.657 6.641 -20.176 1.00 92.88 105 GLY A CA 1
ATOM 835 C C . GLY A 1 105 ? 16.800 5.394 -21.055 1.00 92.88 105 GLY A C 1
ATOM 836 O O . GLY A 1 105 ? 16.202 4.350 -20.792 1.00 92.88 105 GLY A O 1
ATOM 837 N N . ARG A 1 106 ? 17.575 5.502 -22.142 1.00 91.81 106 ARG A N 1
ATOM 838 C CA . ARG A 1 106 ? 17.812 4.369 -23.050 1.00 91.81 106 ARG A CA 1
ATOM 839 C C . ARG A 1 106 ? 18.773 3.375 -22.410 1.00 91.81 106 ARG A C 1
ATOM 841 O O . ARG A 1 106 ? 19.927 3.700 -22.146 1.00 91.81 106 ARG A O 1
ATOM 848 N N . LEU A 1 107 ? 18.297 2.151 -22.233 1.00 92.06 107 LEU A N 1
ATOM 849 C CA . LEU A 1 107 ? 19.087 1.017 -21.773 1.00 92.06 107 LEU A CA 1
ATOM 850 C C . LEU A 1 107 ? 19.359 0.065 -22.940 1.00 92.06 107 LEU A C 1
ATOM 852 O O . LEU A 1 107 ? 18.670 0.094 -23.961 1.00 92.06 107 LEU A O 1
ATOM 856 N N . LYS A 1 108 ? 20.371 -0.787 -22.782 1.00 89.81 108 LYS A N 1
ATOM 857 C CA . LYS A 1 108 ? 20.580 -1.925 -23.676 1.00 89.81 108 LYS A CA 1
ATOM 858 C C . LYS A 1 108 ? 19.463 -2.945 -23.424 1.00 89.81 108 LYS A C 1
ATOM 860 O O . LYS A 1 108 ? 19.179 -3.230 -22.261 1.00 89.81 108 LYS A O 1
ATOM 865 N N . ALA A 1 109 ? 18.835 -3.417 -24.502 1.00 73.31 109 ALA A N 1
ATOM 866 C CA . ALA A 1 109 ? 17.848 -4.494 -24.452 1.00 73.31 109 ALA A CA 1
ATOM 867 C C . ALA A 1 109 ? 18.480 -5.804 -23.965 1.00 73.31 109 ALA A C 1
ATOM 869 O O . ALA A 1 109 ? 19.656 -6.056 -24.332 1.00 73.31 109 ALA A O 1
#

Organism: Davidia involucrata (NCBI:txid16924)